Protein AF-A0A1F8CV87-F1 (afdb_monomer_lite)

Radius of gyration: 14.62 Å; chains: 1; bounding box: 38×28×33 Å

Secondary structure (DSSP, 8-state):
-HHHHHHHHHHHHHHHHHHHHHHHHHHHHTTS-PPPPBTBEEETTTEEE-HHHHHHHHHHHHHHHHHHHHHHH-

Foldseek 3Di:
DVVVVCCVPCVVLLVVQLVVLQVVCQVCCQVDPDDQDVPKDDDPPRGTGNNVVSNVRSVVRSVVVVVVVVVVVD

Organism: NCBI:txid1802538

Structure (mmCIF, N/CA/C/O backbone):
data_AF-A0A1F8CV87-F1
#
_entry.id   AF-A0A1F8CV87-F1
#
loop_
_atom_site.group_PDB
_atom_site.id
_atom_site.type_symbol
_atom_site.label_atom_id
_atom_site.label_alt_id
_atom_site.label_comp_id
_atom_site.label_asym_id
_atom_site.label_entity_id
_atom_site.label_seq_id
_atom_site.pdbx_PDB_ins_code
_atom_site.Cartn_x
_atom_site.Cartn_y
_atom_site.Cartn_z
_atom_site.occupancy
_atom_site.B_iso_or_eq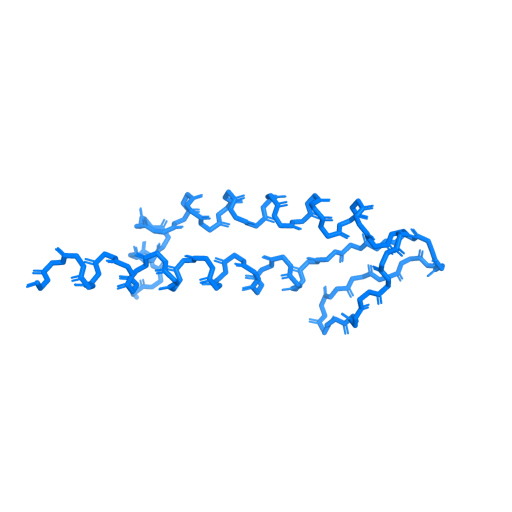uiv
_atom_site.auth_seq_id
_atom_site.auth_comp_id
_atom_site.auth_asym_id
_atom_site.auth_atom_id
_atom_site.pdbx_PDB_model_num
ATOM 1 N N . MET A 1 1 ? -11.901 15.446 12.683 1.00 49.22 1 MET A N 1
ATOM 2 C CA . MET A 1 1 ? -11.898 14.557 13.876 1.00 49.22 1 MET A CA 1
ATOM 3 C C . MET A 1 1 ? -12.008 13.067 13.531 1.00 49.22 1 MET A C 1
ATOM 5 O O . MET A 1 1 ? -11.362 12.282 14.207 1.00 49.22 1 MET A O 1
ATOM 9 N N . GLN A 1 2 ? -12.720 12.666 12.469 1.00 58.59 2 GLN A N 1
ATOM 10 C CA . GLN A 1 2 ? -12.903 11.252 12.082 1.00 58.59 2 GLN A CA 1
ATOM 11 C C . GLN A 1 2 ? -11.604 10.512 11.688 1.00 58.59 2 GLN A C 1
ATOM 13 O O . GLN A 1 2 ? -11.406 9.370 12.093 1.00 58.59 2 GLN A O 1
ATOM 18 N N . GLY A 1 3 ? -10.665 11.173 10.996 1.00 61.59 3 GLY A N 1
ATOM 19 C CA . GLY A 1 3 ? -9.390 10.549 10.597 1.00 61.59 3 GLY A CA 1
ATOM 20 C C . GLY A 1 3 ? -8.502 10.103 11.770 1.00 61.59 3 GLY A C 1
ATOM 21 O O . GLY A 1 3 ? -7.817 9.088 11.680 1.00 61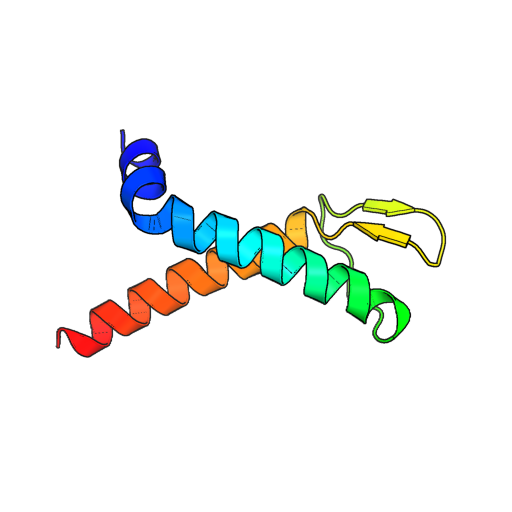.59 3 GLY A O 1
ATOM 22 N N . LYS A 1 4 ? -8.569 10.797 12.917 1.00 62.34 4 LYS A N 1
ATOM 23 C CA . LYS A 1 4 ? -7.845 10.393 14.138 1.00 62.34 4 LYS A CA 1
ATOM 24 C C . LYS A 1 4 ? -8.424 9.106 14.744 1.00 62.34 4 LYS A C 1
ATOM 26 O O . LYS A 1 4 ? -7.678 8.300 15.294 1.00 62.34 4 LYS A O 1
ATOM 31 N N . THR A 1 5 ? -9.734 8.898 14.617 1.00 69.75 5 THR A N 1
ATOM 32 C CA . THR A 1 5 ? -10.423 7.683 15.076 1.00 69.75 5 THR A CA 1
ATOM 33 C C . THR A 1 5 ? -10.112 6.490 14.173 1.00 69.75 5 THR A C 1
ATOM 35 O O . THR A 1 5 ? -9.881 5.393 14.677 1.00 69.75 5 THR A O 1
ATOM 38 N N . PHE A 1 6 ? -10.021 6.715 12.857 1.00 72.50 6 PHE A N 1
ATOM 39 C CA . PHE A 1 6 ? -9.611 5.692 11.892 1.00 72.50 6 PHE A CA 1
ATOM 40 C C . PHE A 1 6 ? -8.196 5.175 12.183 1.00 72.50 6 PHE A C 1
ATOM 42 O O . PHE A 1 6 ? -8.003 3.974 12.345 1.00 72.50 6 PHE A O 1
ATOM 49 N N . LEU A 1 7 ? -7.226 6.079 12.358 1.00 74.62 7 LEU A N 1
ATOM 50 C CA . LEU A 1 7 ? -5.842 5.719 12.688 1.00 74.62 7 LEU A CA 1
ATOM 51 C C . LEU A 1 7 ? -5.724 4.947 14.010 1.00 74.62 7 LEU A C 1
ATOM 53 O O . LEU A 1 7 ? -4.978 3.976 14.076 1.00 74.62 7 LEU A O 1
ATOM 57 N N . LYS A 1 8 ? -6.485 5.318 15.048 1.00 78.38 8 LYS A N 1
ATOM 58 C CA . LYS A 1 8 ? -6.473 4.581 16.324 1.00 78.38 8 LYS A CA 1
ATOM 59 C C . LYS A 1 8 ? -7.060 3.172 16.223 1.00 78.38 8 LYS A C 1
ATOM 61 O O . LYS A 1 8 ? -6.583 2.282 16.915 1.00 78.38 8 LYS A O 1
ATOM 66 N N . LYS A 1 9 ? -8.102 2.975 15.411 1.00 80.62 9 LYS A N 1
ATOM 67 C CA . LYS A 1 9 ? -8.839 1.703 15.346 1.00 80.62 9 LYS A CA 1
ATOM 68 C C . LYS A 1 9 ? -8.282 0.743 14.293 1.00 80.62 9 LYS A C 1
ATOM 70 O O . LYS A 1 9 ? -8.199 -0.453 14.543 1.00 80.62 9 LYS A O 1
ATOM 75 N N . TYR A 1 10 ? -7.890 1.271 13.137 1.00 86.00 10 TYR A N 1
ATOM 76 C CA . TYR A 1 10 ? -7.477 0.489 11.973 1.00 86.00 10 TYR A CA 1
ATOM 77 C C . TYR A 1 10 ? -6.025 0.724 11.566 1.00 86.00 10 TYR A C 1
ATOM 79 O O . TYR A 1 10 ? -5.545 0.033 10.677 1.00 86.00 10 TYR A O 1
ATOM 87 N N . GLY A 1 11 ? -5.296 1.640 12.214 1.00 85.44 11 GLY A N 1
ATOM 88 C CA . GLY A 1 11 ? -3.919 1.969 11.835 1.00 85.44 11 GLY A CA 1
ATOM 89 C C . GLY A 1 11 ? -2.983 0.761 11.828 1.00 85.44 11 GLY A C 1
ATOM 90 O O . GLY A 1 11 ? -2.199 0.616 10.901 1.00 85.44 11 GLY A O 1
ATOM 91 N N . VAL A 1 12 ? -3.109 -0.149 12.800 1.00 88.88 12 VAL A N 1
ATOM 92 C CA . VAL A 1 12 ? -2.282 -1.371 12.854 1.00 88.88 12 VAL A CA 1
ATOM 93 C C . VAL A 1 12 ? -2.609 -2.323 11.701 1.00 88.88 12 VAL A C 1
ATOM 95 O O . VAL A 1 12 ? -1.699 -2.782 11.016 1.00 88.88 12 VAL A O 1
ATOM 98 N N . LEU A 1 13 ? -3.897 -2.580 11.446 1.00 88.69 13 LEU A N 1
ATOM 99 C CA . LEU A 1 13 ? -4.354 -3.403 10.317 1.00 88.69 13 LEU A CA 1
ATOM 100 C C . LEU A 1 13 ? -3.938 -2.796 8.978 1.00 88.69 13 LEU A C 1
ATOM 102 O O . LEU A 1 13 ? -3.480 -3.509 8.091 1.00 88.69 13 LEU A O 1
ATOM 106 N N . PHE A 1 14 ? -4.046 -1.475 8.863 1.00 92.69 14 PHE A N 1
ATOM 107 C CA . PHE A 1 14 ? -3.666 -0.745 7.670 1.00 92.69 14 PHE A CA 1
ATOM 108 C C . PHE A 1 14 ? -2.152 -0.806 7.429 1.00 92.69 14 PHE A C 1
ATOM 110 O O . PHE A 1 14 ? -1.711 -1.144 6.337 1.00 92.69 14 PHE A O 1
ATOM 117 N N . ILE A 1 15 ? -1.325 -0.518 8.435 1.00 92.69 15 ILE A N 1
ATOM 118 C CA . ILE A 1 15 ? 0.137 -0.553 8.283 1.00 92.69 15 ILE A CA 1
ATOM 119 C C . ILE A 1 15 ? 0.611 -1.985 8.005 1.00 92.69 15 ILE A C 1
ATOM 121 O O . ILE A 1 15 ? 1.421 -2.195 7.105 1.00 92.69 15 ILE A O 1
ATOM 125 N N . GLY A 1 16 ? 0.069 -2.976 8.720 1.00 92.75 16 GLY A N 1
ATOM 126 C CA . GLY A 1 16 ? 0.395 -4.385 8.498 1.00 92.75 16 GLY A CA 1
ATOM 127 C C . GLY A 1 16 ? -0.001 -4.862 7.099 1.00 92.75 16 GLY A C 1
ATOM 128 O O . GLY A 1 16 ? 0.823 -5.435 6.389 1.00 92.75 16 GLY A O 1
ATOM 129 N N . GLY A 1 17 ? -1.231 -4.563 6.671 1.00 94.12 17 GLY A N 1
ATOM 130 C CA . GLY A 1 17 ? -1.720 -4.884 5.330 1.00 94.12 17 GLY A CA 1
ATOM 131 C C . GLY A 1 17 ? -0.959 -4.148 4.228 1.00 94.12 17 GLY A C 1
ATOM 132 O O . GLY A 1 17 ? -0.686 -4.728 3.182 1.00 94.12 17 GLY A O 1
ATOM 133 N N . TYR A 1 18 ? -0.551 -2.904 4.483 1.00 94.88 18 TYR A N 1
ATOM 134 C CA . TYR A 1 18 ? 0.239 -2.101 3.555 1.00 94.88 18 TYR A CA 1
ATOM 135 C C . TYR A 1 18 ? 1.629 -2.702 3.350 1.00 94.88 18 TYR A C 1
ATOM 137 O O . TYR A 1 18 ? 2.006 -2.981 2.218 1.00 94.88 18 TYR A O 1
ATOM 145 N N . ILE A 1 19 ? 2.371 -2.970 4.431 1.00 95.44 19 ILE A N 1
ATOM 146 C CA . ILE A 1 19 ? 3.721 -3.550 4.349 1.00 95.44 19 ILE A CA 1
ATOM 147 C C . ILE A 1 19 ? 3.664 -4.962 3.751 1.00 95.44 19 ILE A C 1
ATOM 149 O O . ILE A 1 19 ? 4.449 -5.284 2.860 1.00 95.44 19 ILE A O 1
ATOM 153 N N . GLY A 1 20 ? 2.715 -5.791 4.196 1.00 93.88 20 GLY A N 1
ATOM 154 C CA . GLY A 1 20 ? 2.535 -7.143 3.669 1.00 93.88 20 GL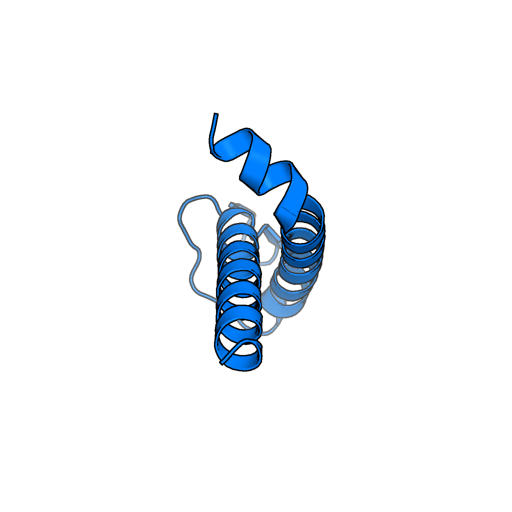Y A CA 1
ATOM 155 C C . GLY A 1 20 ? 2.176 -7.143 2.183 1.00 93.88 20 GLY A C 1
ATOM 156 O O . GLY A 1 20 ? 2.822 -7.826 1.390 1.00 93.88 20 GLY A O 1
ATOM 157 N N . GLY A 1 21 ? 1.198 -6.324 1.789 1.00 93.44 21 GLY A N 1
ATOM 158 C CA . GLY A 1 21 ? 0.802 -6.152 0.393 1.00 93.44 21 GLY A CA 1
ATOM 159 C C . GLY A 1 21 ? 1.935 -5.598 -0.467 1.00 93.44 21 GLY A C 1
ATOM 160 O O . GLY A 1 21 ? 2.131 -6.068 -1.583 1.00 93.44 21 GLY A O 1
ATOM 161 N N . PHE A 1 22 ? 2.726 -4.663 0.064 1.00 94.81 22 PHE A N 1
ATOM 162 C CA . PHE A 1 22 ? 3.890 -4.117 -0.625 1.00 94.81 22 PHE A CA 1
ATOM 163 C C . PHE A 1 22 ? 4.913 -5.210 -0.937 1.00 94.81 22 PHE A C 1
ATOM 165 O O . PHE A 1 22 ? 5.288 -5.367 -2.093 1.00 94.81 22 PHE A O 1
ATOM 172 N N . ILE A 1 23 ? 5.314 -6.011 0.056 1.00 94.00 23 ILE A N 1
ATOM 173 C CA . ILE A 1 23 ? 6.283 -7.101 -0.14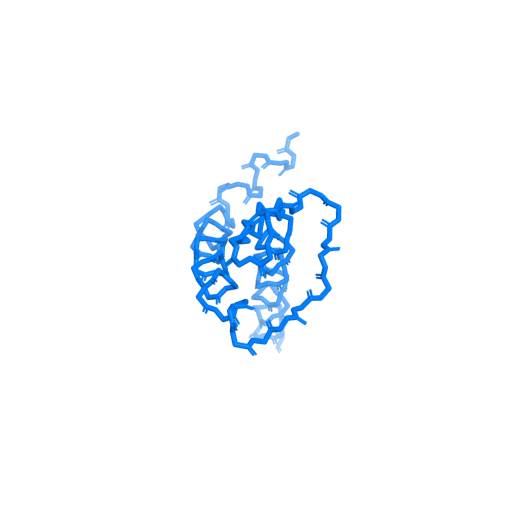1 1.00 94.00 23 ILE A CA 1
ATOM 174 C C . ILE A 1 23 ? 5.761 -8.102 -1.173 1.00 94.00 23 ILE A C 1
ATOM 176 O O . ILE A 1 23 ? 6.463 -8.415 -2.131 1.00 94.00 23 ILE A O 1
ATOM 180 N N . VAL A 1 24 ? 4.513 -8.555 -1.024 1.00 92.25 24 VAL A N 1
ATOM 181 C CA . VAL A 1 24 ? 3.902 -9.525 -1.944 1.00 92.25 24 VAL A CA 1
ATOM 182 C C . VAL A 1 24 ? 3.877 -8.988 -3.373 1.00 92.25 24 VAL A C 1
ATOM 184 O O . VAL A 1 24 ? 4.296 -9.685 -4.296 1.00 92.25 24 VAL A O 1
ATOM 187 N N . LEU A 1 25 ? 3.429 -7.748 -3.567 1.00 91.81 25 LEU A N 1
ATOM 188 C CA . LEU A 1 25 ? 3.339 -7.143 -4.892 1.00 91.81 25 LEU A CA 1
ATOM 189 C C . LEU A 1 25 ? 4.721 -6.909 -5.514 1.00 91.81 25 LEU A C 1
ATOM 191 O O . LEU A 1 25 ? 4.889 -7.206 -6.692 1.00 91.81 25 LEU A O 1
ATOM 195 N N . VAL A 1 26 ? 5.718 -6.450 -4.748 1.00 91.75 26 VAL A N 1
ATOM 196 C CA . VAL A 1 26 ? 7.102 -6.300 -5.239 1.00 91.75 26 VAL A CA 1
ATOM 197 C C . VAL A 1 26 ? 7.671 -7.650 -5.669 1.00 91.75 26 VAL A C 1
ATOM 199 O O . VAL A 1 26 ? 8.193 -7.773 -6.777 1.00 91.75 26 VAL A O 1
ATOM 202 N N . THR A 1 27 ? 7.564 -8.672 -4.814 1.00 90.69 27 THR A N 1
ATOM 203 C CA . THR A 1 27 ? 8.135 -9.999 -5.076 1.00 90.69 27 THR A CA 1
ATOM 204 C C . THR A 1 27 ? 7.461 -10.679 -6.262 1.00 90.69 27 THR A C 1
ATOM 206 O O . THR A 1 27 ? 8.137 -11.294 -7.086 1.00 90.69 27 THR A O 1
ATOM 209 N N . LEU A 1 28 ? 6.137 -10.559 -6.381 1.00 89.88 28 LEU A N 1
ATOM 210 C CA . LEU A 1 28 ? 5.390 -11.212 -7.451 1.00 89.88 28 LEU A CA 1
ATOM 211 C C . LEU A 1 28 ? 5.439 -10.457 -8.776 1.00 89.88 28 LEU A C 1
ATOM 213 O O . LEU A 1 28 ? 5.231 -11.096 -9.802 1.00 89.88 28 LEU A O 1
ATOM 217 N N . TYR A 1 29 ? 5.747 -9.156 -8.798 1.00 87.25 29 TYR A N 1
ATOM 218 C CA . TYR A 1 29 ? 5.751 -8.374 -10.040 1.00 87.25 29 TYR A CA 1
ATOM 219 C C . TYR A 1 29 ? 6.728 -8.908 -11.097 1.00 87.25 29 TYR A C 1
ATOM 221 O O . TYR A 1 29 ? 6.455 -8.847 -12.296 1.00 87.25 29 TYR A O 1
ATOM 229 N N . GLY A 1 30 ? 7.859 -9.472 -10.657 1.00 82.19 30 GLY A N 1
ATOM 230 C CA . GLY A 1 30 ? 8.827 -10.108 -11.554 1.00 82.19 30 GLY A CA 1
ATOM 231 C C . GLY A 1 30 ? 8.255 -11.319 -12.301 1.00 82.19 30 GLY A C 1
ATOM 232 O O . GLY A 1 30 ? 8.632 -11.566 -13.445 1.00 82.19 30 GLY A O 1
ATOM 233 N N . THR A 1 31 ? 7.315 -12.034 -11.679 1.00 85.62 31 THR A N 1
ATOM 234 C CA . THR A 1 31 ? 6.667 -13.232 -12.236 1.00 85.62 31 THR A CA 1
ATOM 235 C C . THR A 1 31 ? 5.353 -12.891 -12.937 1.00 85.62 31 THR A C 1
ATOM 237 O O . THR A 1 31 ? 5.072 -13.395 -14.022 1.00 85.62 31 THR A O 1
ATOM 240 N N . ILE A 1 32 ? 4.540 -12.031 -12.324 1.00 84.62 32 ILE A N 1
ATOM 241 C CA . ILE A 1 32 ? 3.199 -11.662 -12.767 1.00 84.62 32 ILE A CA 1
ATOM 242 C C . ILE A 1 32 ? 3.168 -10.142 -12.920 1.00 84.62 32 ILE A C 1
ATOM 244 O O . ILE A 1 32 ? 3.167 -9.397 -11.945 1.00 84.62 32 ILE A O 1
ATOM 248 N N . LYS A 1 33 ? 3.148 -9.668 -14.166 1.00 84.12 33 LYS A N 1
ATOM 249 C CA . LYS A 1 33 ? 3.101 -8.232 -14.458 1.00 84.12 33 LYS A CA 1
ATOM 250 C C . LYS A 1 33 ? 1.675 -7.718 -14.287 1.00 84.12 33 LYS A C 1
ATOM 252 O O . LYS A 1 33 ? 0.831 -7.934 -15.154 1.00 84.12 33 LYS A O 1
ATOM 257 N N . PHE A 1 34 ? 1.414 -7.048 -13.171 1.00 84.00 34 PHE A N 1
ATOM 258 C CA . PHE A 1 34 ? 0.115 -6.438 -12.881 1.00 84.00 34 PHE A CA 1
ATOM 259 C C . PHE A 1 34 ? -0.016 -5.037 -13.512 1.00 84.00 34 PHE A C 1
ATOM 261 O O . PHE A 1 34 ? 1.004 -4.396 -13.795 1.00 84.00 34 PHE A O 1
ATOM 268 N N . PRO A 1 35 ? -1.250 -4.532 -13.712 1.00 86.69 35 PRO A N 1
ATOM 269 C CA . PRO A 1 35 ? -1.480 -3.143 -14.098 1.00 86.69 35 PRO A CA 1
ATOM 270 C C . PRO A 1 35 ? -0.934 -2.182 -13.036 1.00 86.69 35 PRO A C 1
ATOM 272 O O . PRO A 1 35 ? -1.167 -2.370 -11.845 1.00 86.69 35 PRO A O 1
ATOM 275 N N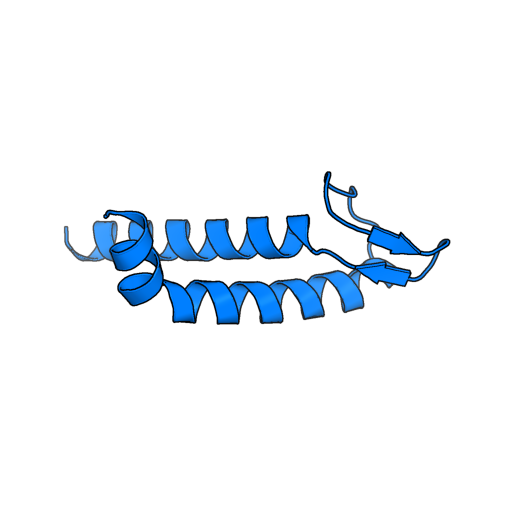 . ILE A 1 36 ? -0.221 -1.147 -13.475 1.00 86.56 36 ILE A N 1
ATOM 276 C CA . ILE A 1 36 ? 0.372 -0.132 -12.597 1.00 86.56 36 ILE A CA 1
ATOM 277 C C . ILE A 1 36 ? -0.685 0.934 -12.315 1.00 86.56 36 ILE A C 1
ATOM 279 O O . ILE A 1 36 ? -1.271 1.483 -13.252 1.00 86.56 36 ILE A O 1
ATOM 283 N N . LEU A 1 37 ? -0.926 1.229 -11.038 1.00 89.06 37 LEU A N 1
ATOM 284 C CA . LEU A 1 37 ? -1.880 2.257 -10.630 1.00 89.06 37 LEU A CA 1
ATOM 285 C C . LEU A 1 37 ? -1.207 3.635 -10.501 1.00 89.06 37 LEU A C 1
ATOM 287 O O . LEU A 1 37 ? -0.002 3.716 -10.250 1.00 89.06 37 LEU A O 1
ATOM 291 N N . PRO A 1 38 ? -1.965 4.742 -10.628 1.00 87.88 38 PRO A N 1
ATOM 292 C CA . PRO A 1 38 ? -1.443 6.078 -10.361 1.00 87.88 38 PRO A CA 1
ATOM 293 C C . PRO A 1 38 ? -0.872 6.171 -8.939 1.00 87.88 38 PRO A C 1
ATOM 295 O O . PRO A 1 38 ? -1.592 5.963 -7.966 1.00 87.88 38 PRO A O 1
ATOM 298 N N . GLY A 1 39 ? 0.419 6.488 -8.830 1.00 88.50 39 GLY A N 1
ATOM 299 C CA . GLY A 1 39 ? 1.153 6.542 -7.560 1.00 88.50 39 GLY A CA 1
ATOM 300 C C . GLY A 1 39 ? 2.066 5.339 -7.304 1.00 88.50 39 GLY A C 1
ATOM 301 O O . GLY A 1 39 ? 2.929 5.425 -6.435 1.00 88.50 39 GLY A O 1
ATOM 302 N N . ASP A 1 40 ? 1.950 4.259 -8.077 1.00 91.69 40 ASP A N 1
ATOM 303 C CA . ASP A 1 40 ? 2.988 3.230 -8.133 1.00 91.69 40 ASP A CA 1
ATOM 304 C C . ASP A 1 40 ? 4.191 3.724 -8.949 1.00 91.69 40 ASP A C 1
ATOM 306 O O . ASP A 1 40 ? 4.044 4.494 -9.902 1.00 91.69 40 ASP A O 1
ATOM 310 N N . ILE A 1 41 ? 5.391 3.252 -8.604 1.00 91.12 41 ILE A N 1
ATOM 311 C CA . ILE A 1 41 ? 6.620 3.609 -9.320 1.00 91.12 41 ILE A CA 1
ATOM 312 C C . ILE A 1 41 ? 7.179 2.364 -10.000 1.00 91.12 41 ILE A C 1
ATOM 314 O O . ILE A 1 41 ? 7.507 1.377 -9.346 1.00 91.12 41 ILE A O 1
ATOM 318 N N . LEU A 1 42 ? 7.335 2.427 -11.320 1.00 89.44 42 LEU A N 1
ATOM 319 C CA . LEU A 1 42 ? 8.076 1.434 -12.087 1.00 89.44 42 LEU A CA 1
ATOM 320 C C . LEU A 1 42 ? 9.441 2.014 -12.474 1.00 89.44 42 LEU A C 1
ATOM 322 O O . LEU A 1 42 ? 9.518 3.016 -13.184 1.00 89.44 42 LEU A O 1
ATOM 326 N N . ILE A 1 43 ? 10.516 1.374 -12.020 1.00 86.06 43 ILE A N 1
ATOM 327 C CA . ILE A 1 43 ? 11.896 1.718 -12.365 1.00 86.06 43 ILE A CA 1
ATOM 328 C C . ILE A 1 43 ? 12.408 0.673 -13.367 1.00 86.06 43 ILE A C 1
ATOM 330 O O . ILE A 1 43 ? 12.756 -0.460 -13.026 1.00 86.06 43 ILE A O 1
ATOM 334 N N . GLY A 1 44 ? 12.440 1.053 -14.645 1.00 80.69 44 GLY A N 1
ATOM 335 C CA . GLY A 1 44 ? 12.846 0.161 -15.734 1.00 80.69 44 GLY A CA 1
ATOM 336 C C . GLY A 1 44 ? 11.822 -0.944 -16.022 1.00 80.69 44 GLY A C 1
ATOM 337 O O . GLY A 1 44 ? 10.623 -0.748 -15.874 1.00 80.69 44 GLY A O 1
ATOM 338 N N . LYS A 1 45 ? 12.287 -2.115 -16.483 1.00 74.69 45 LYS A N 1
ATOM 339 C CA . LYS A 1 45 ? 11.417 -3.264 -16.825 1.00 74.69 45 LYS A CA 1
ATOM 340 C C . LYS A 1 45 ? 11.255 -4.290 -15.697 1.00 74.69 45 LYS A C 1
ATOM 342 O O . LYS A 1 45 ? 10.466 -5.220 -15.858 1.00 74.69 45 LYS A O 1
ATOM 347 N N . SER A 1 46 ? 12.003 -4.138 -14.604 1.00 75.19 46 SER A N 1
ATOM 348 C CA . SER A 1 46 ? 12.195 -5.209 -13.614 1.00 75.19 46 SER A CA 1
ATOM 349 C C . SER A 1 46 ? 11.975 -4.782 -12.167 1.00 75.19 46 SER A C 1
ATOM 351 O O . SER A 1 46 ? 11.826 -5.651 -11.316 1.00 75.19 46 SER A O 1
ATOM 353 N N . PHE A 1 47 ? 11.969 -3.482 -11.865 1.00 81.69 47 PHE A N 1
ATOM 354 C CA . PHE A 1 47 ? 11.862 -3.001 -10.492 1.00 81.69 47 PHE A CA 1
ATOM 355 C C . PHE A 1 47 ? 10.572 -2.204 -10.319 1.00 81.69 47 PHE A C 1
ATOM 357 O O . PHE A 1 47 ? 10.342 -1.219 -11.016 1.00 81.69 47 PHE A O 1
ATOM 364 N N . TYR A 1 48 ? 9.715 -2.651 -9.409 1.00 88.69 48 TYR A N 1
ATOM 365 C CA . TYR A 1 48 ? 8.377 -2.109 -9.199 1.00 88.69 48 TYR A CA 1
ATOM 366 C C . TYR A 1 48 ? 8.177 -1.798 -7.722 1.00 88.69 48 TYR A C 1
ATOM 368 O O . TYR A 1 48 ? 8.535 -2.600 -6.866 1.00 88.69 48 TYR A O 1
ATOM 376 N N . LEU A 1 49 ? 7.621 -0.625 -7.438 1.00 92.56 49 LEU A N 1
ATOM 377 C CA . LEU A 1 49 ? 7.319 -0.130 -6.105 1.00 92.56 49 LEU A CA 1
ATOM 378 C C . LEU A 1 49 ? 5.806 0.167 -6.022 1.00 92.56 49 LEU A C 1
ATOM 380 O O . LEU A 1 49 ? 5.357 1.227 -6.471 1.00 92.56 49 LEU A O 1
ATOM 384 N N . PRO A 1 50 ? 5.011 -0.767 -5.472 1.00 93.50 50 PRO A N 1
ATOM 385 C CA . PRO A 1 50 ? 3.548 -0.740 -5.446 1.00 93.50 50 PRO A CA 1
ATOM 386 C C . PRO A 1 50 ? 2.981 0.186 -4.363 1.00 93.50 50 PRO A C 1
ATOM 388 O O . PRO A 1 50 ? 2.225 -0.264 -3.504 1.00 93.50 50 PRO A O 1
ATOM 391 N N . PHE A 1 51 ? 3.347 1.466 -4.320 1.00 93.19 51 PHE A N 1
ATOM 392 C CA . PHE A 1 51 ? 2.861 2.366 -3.263 1.00 93.19 51 PHE A CA 1
ATOM 393 C C . PHE A 1 51 ? 1.330 2.513 -3.256 1.00 93.19 51 PHE A C 1
ATOM 395 O O . PHE A 1 51 ? 0.691 2.307 -2.224 1.00 93.19 51 PHE A O 1
ATOM 402 N N . ALA A 1 52 ? 0.721 2.817 -4.402 1.00 93.31 52 ALA A N 1
ATOM 403 C CA . ALA A 1 52 ? -0.725 2.982 -4.508 1.00 93.31 52 ALA A CA 1
ATOM 404 C C . ALA A 1 52 ? -1.450 1.633 -4.427 1.00 93.31 52 ALA A C 1
ATOM 406 O O . ALA A 1 52 ? -2.454 1.506 -3.724 1.00 93.31 52 ALA A O 1
ATOM 407 N N . SER A 1 53 ? -0.911 0.606 -5.085 1.00 93.50 53 SER A N 1
ATOM 408 C CA . SER A 1 53 ? -1.497 -0.737 -5.091 1.00 93.50 53 SER A CA 1
ATOM 409 C C . SER A 1 53 ? -1.499 -1.384 -3.702 1.00 93.50 53 SER A C 1
ATOM 411 O O . SER A 1 53 ? -2.504 -1.971 -3.294 1.00 93.50 53 SER A O 1
ATOM 413 N N . SER A 1 54 ? -0.425 -1.223 -2.922 1.00 94.25 54 SER A N 1
ATOM 414 C CA . SER A 1 54 ? -0.377 -1.707 -1.533 1.00 94.25 54 SER A CA 1
ATOM 415 C C . SER A 1 54 ? -1.293 -0.911 -0.598 1.00 94.25 54 SER A C 1
ATOM 417 O O . SER A 1 54 ? -1.938 -1.506 0.268 1.00 94.25 54 SER A O 1
ATOM 419 N N . ALA A 1 55 ? -1.439 0.405 -0.799 1.00 93.25 55 ALA A N 1
ATOM 420 C CA . ALA A 1 55 ? -2.430 1.213 -0.083 1.00 93.25 55 ALA A CA 1
ATOM 421 C C . ALA A 1 55 ? -3.864 0.762 -0.391 1.00 93.25 55 ALA A C 1
ATOM 423 O O . ALA A 1 55 ? -4.666 0.608 0.531 1.00 93.25 55 ALA A O 1
ATOM 424 N N . GLY A 1 56 ? -4.171 0.483 -1.660 1.00 92.75 56 GLY A N 1
ATOM 425 C CA . GLY A 1 56 ? -5.467 -0.043 -2.085 1.00 92.75 56 GLY A CA 1
ATOM 426 C C . GLY A 1 56 ? -5.784 -1.404 -1.462 1.00 92.75 56 GLY A C 1
ATOM 427 O O . GLY A 1 56 ? -6.851 -1.571 -0.872 1.00 92.75 56 GLY A O 1
ATOM 428 N N . LEU A 1 57 ? -4.841 -2.353 -1.512 1.00 92.19 57 LEU A N 1
ATOM 429 C CA . LEU A 1 57 ? -4.991 -3.662 -0.859 1.00 92.19 57 LEU A CA 1
ATOM 430 C C . LEU A 1 57 ? -5.193 -3.538 0.651 1.00 92.19 57 LEU A C 1
ATOM 432 O O . LEU A 1 57 ? -6.014 -4.246 1.234 1.00 92.19 57 LEU A O 1
ATOM 436 N N . SER A 1 58 ? -4.463 -2.627 1.285 1.00 93.50 58 SER A N 1
ATOM 437 C CA . SER A 1 58 ? -4.586 -2.391 2.716 1.00 93.50 58 SER A CA 1
ATOM 438 C C . SER A 1 58 ? -5.948 -1.803 3.098 1.00 93.50 58 SER A C 1
ATOM 440 O O . SER A 1 58 ? -6.593 -2.283 4.032 1.00 93.50 58 SER A O 1
ATOM 442 N N . LEU A 1 59 ? -6.448 -0.823 2.337 1.00 93.12 59 LEU A N 1
ATOM 443 C CA . LEU A 1 59 ? -7.808 -0.304 2.512 1.00 93.12 59 LEU A CA 1
ATOM 444 C C . LEU A 1 59 ? -8.851 -1.405 2.321 1.00 93.12 59 LEU A C 1
ATOM 446 O O . LEU A 1 59 ? -9.769 -1.518 3.132 1.00 93.12 59 LEU A O 1
ATOM 450 N N . PHE A 1 60 ? -8.689 -2.239 1.293 1.00 92.44 60 PHE A N 1
ATOM 451 C CA . PHE A 1 60 ? -9.582 -3.366 1.042 1.00 92.44 60 PHE A CA 1
ATOM 452 C C . PHE A 1 60 ? -9.615 -4.340 2.228 1.00 92.44 60 PHE A C 1
ATOM 454 O O . PHE A 1 60 ? -10.696 -4.703 2.683 1.00 92.44 60 PHE A O 1
ATOM 461 N N . MET A 1 61 ? -8.455 -4.700 2.786 1.00 91.12 61 MET A N 1
ATOM 462 C CA . MET A 1 61 ? -8.355 -5.538 3.988 1.00 91.12 61 MET A CA 1
ATOM 463 C C . MET A 1 61 ? -9.077 -4.919 5.190 1.00 91.12 61 MET A C 1
ATOM 465 O O . MET A 1 61 ? -9.797 -5.618 5.902 1.00 91.12 61 MET A O 1
ATOM 469 N N . VAL A 1 62 ? -8.911 -3.612 5.414 1.00 92.00 62 VAL A N 1
ATOM 470 C CA . VAL A 1 62 ? -9.581 -2.899 6.513 1.00 92.00 62 VAL A CA 1
ATOM 471 C C . VAL A 1 62 ? -11.100 -2.933 6.341 1.00 92.00 62 VAL A C 1
ATOM 473 O O . VAL A 1 62 ? -11.805 -3.296 7.284 1.00 92.00 62 VAL A O 1
ATOM 476 N N . VAL A 1 63 ? -11.602 -2.619 5.143 1.00 91.06 63 VAL A N 1
ATOM 477 C CA . VAL A 1 63 ? -13.041 -2.650 4.832 1.00 91.06 63 VAL A CA 1
ATOM 478 C C . VAL A 1 63 ? -13.597 -4.066 4.965 1.00 91.06 63 VAL A C 1
ATOM 480 O O . VAL A 1 63 ? -14.638 -4.264 5.588 1.00 91.06 63 VAL A O 1
ATOM 483 N N . PHE A 1 64 ? -12.888 -5.066 4.439 1.00 91.12 64 PHE A N 1
ATOM 484 C CA . PHE A 1 64 ? -13.283 -6.467 4.541 1.00 91.12 64 PHE A CA 1
ATOM 485 C C . PHE A 1 64 ? -13.362 -6.927 6.001 1.00 91.12 64 PHE A C 1
ATOM 487 O O . PHE A 1 64 ? -14.339 -7.556 6.408 1.00 91.12 64 PHE A O 1
ATOM 494 N N . PHE A 1 65 ? -12.370 -6.568 6.818 1.00 89.44 65 PHE A N 1
ATOM 495 C CA . PHE A 1 65 ? -12.358 -6.888 8.242 1.00 89.44 65 PHE A CA 1
ATOM 496 C C . PHE A 1 65 ? -13.492 -6.189 9.003 1.00 89.44 65 PHE A C 1
ATOM 498 O O . PHE A 1 65 ? -14.113 -6.779 9.889 1.00 89.44 65 PHE A O 1
ATOM 505 N N . GLU A 1 66 ? -13.795 -4.938 8.664 1.00 89.19 66 GLU A N 1
ATOM 506 C CA . GLU A 1 66 ? -14.926 -4.214 9.242 1.00 89.19 66 GLU A CA 1
ATOM 507 C C . GLU A 1 66 ? -16.263 -4.868 8.868 1.00 89.19 66 GLU A C 1
ATOM 509 O O . GLU A 1 66 ? -17.094 -5.102 9.747 1.00 89.19 66 GLU A O 1
ATOM 514 N N . MET A 1 67 ? -16.428 -5.261 7.604 1.00 90.31 67 MET A N 1
ATOM 515 C CA . MET A 1 67 ? -17.612 -5.968 7.117 1.00 90.31 67 MET A CA 1
ATOM 516 C C . MET A 1 67 ? -17.778 -7.341 7.785 1.00 90.31 67 MET A C 1
ATOM 518 O O . MET A 1 67 ? -18.878 -7.697 8.201 1.00 90.31 67 MET A O 1
ATOM 522 N N . TYR A 1 68 ? -16.687 -8.089 7.969 1.00 89.44 68 TYR A N 1
ATOM 523 C CA . TYR A 1 68 ? -16.698 -9.358 8.700 1.00 89.44 68 TYR A CA 1
ATOM 524 C C . TYR A 1 68 ? -17.140 -9.181 10.160 1.00 89.44 68 TYR A C 1
ATOM 526 O O . TYR A 1 68 ? -17.996 -9.920 10.648 1.00 89.44 68 TYR A O 1
ATOM 534 N N . ASN A 1 69 ? -16.606 -8.175 10.858 1.00 87.44 69 ASN A N 1
ATOM 535 C CA . ASN A 1 69 ? -17.008 -7.883 12.236 1.00 87.44 69 ASN A CA 1
ATOM 536 C C . ASN A 1 69 ? -18.456 -7.398 12.343 1.00 87.44 69 ASN A C 1
ATOM 538 O O . ASN A 1 69 ? -19.108 -7.671 13.350 1.00 87.44 69 ASN A O 1
ATOM 542 N N . PHE A 1 70 ? -18.946 -6.674 11.335 1.00 88.31 70 PHE A N 1
ATOM 543 C CA . PHE A 1 70 ? -20.349 -6.292 11.243 1.00 88.31 70 PHE A CA 1
ATOM 544 C C . PHE A 1 70 ? -21.231 -7.536 11.120 1.00 88.31 70 PHE A C 1
ATOM 546 O O . PHE A 1 70 ? -22.098 -7.727 11.963 1.00 88.31 70 PHE A O 1
ATOM 553 N N . MET A 1 71 ? -20.950 -8.429 10.164 1.00 88.56 71 MET A N 1
ATOM 554 C CA . MET A 1 71 ? -21.724 -9.665 9.978 1.00 88.56 71 MET A CA 1
ATOM 55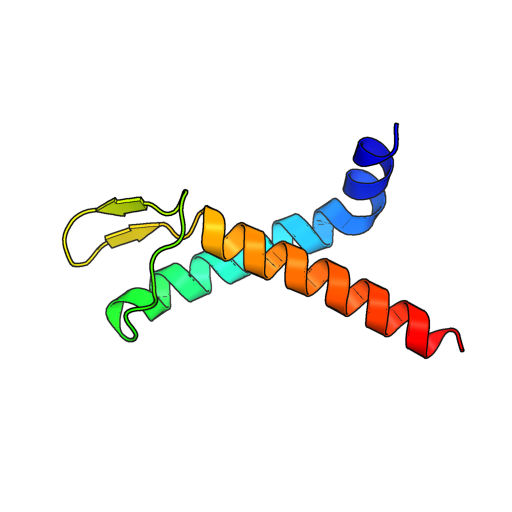5 C C . MET A 1 71 ? -21.701 -10.576 11.205 1.00 88.56 71 MET A C 1
ATOM 557 O O . MET A 1 71 ? -22.720 -11.153 11.538 1.00 88.56 71 MET A O 1
ATOM 561 N N . LYS A 1 72 ? -20.566 -10.683 11.906 1.00 82.38 72 LYS A N 1
ATOM 562 C CA . LYS A 1 72 ? -20.447 -11.511 13.119 1.00 82.38 72 LYS A CA 1
ATOM 563 C C . LYS A 1 72 ? -21.210 -10.946 14.332 1.00 82.38 72 LYS A C 1
ATOM 565 O O . LYS A 1 72 ? -21.387 -11.651 15.321 1.00 82.38 72 LYS A O 1
ATOM 570 N N . ARG A 1 73 ? -21.575 -9.659 14.315 1.00 69.25 73 ARG A N 1
ATOM 571 C CA . ARG A 1 73 ? -22.353 -9.009 15.386 1.00 69.25 73 ARG A CA 1
ATOM 572 C C . ARG A 1 73 ? -23.867 -9.144 15.207 1.00 69.25 73 ARG A C 1
ATOM 574 O O . ARG A 1 73 ? -24.575 -8.850 16.168 1.00 69.25 73 ARG A O 1
ATOM 581 N N . PHE A 1 74 ? -24.323 -9.525 14.017 1.00 55.16 74 PHE A N 1
ATOM 582 C CA . PHE A 1 74 ? -25.701 -9.935 13.743 1.00 55.16 74 PHE A CA 1
ATOM 583 C C . PHE A 1 74 ? -25.839 -11.445 13.936 1.00 55.16 74 PHE A C 1
ATOM 585 O O . PHE A 1 74 ? -26.956 -11.865 14.303 1.00 55.16 74 PHE A O 1
#

Sequence (74 aa):
MQGKTFLKKYGVLFIGGYIGGFIVLVTLYGTIKFPILPGDILIGKSFYLPFASSAGLSLFMVVFFEMYNFMKRF

pLDDT: mean 86.08, std 9.84, range [49.22, 95.44]